Protein AF-A0A2N9MYE9-F1 (afdb_monomer_lite)

pLDDT: mean 77.7, std 16.32, range [37.16, 91.0]

Structure (mmCIF, N/CA/C/O backbone):
data_AF-A0A2N9MYE9-F1
#
_entry.id   AF-A0A2N9MYE9-F1
#
loop_
_atom_site.group_PDB
_atom_site.id
_atom_site.type_symbol
_atom_site.label_atom_id
_atom_site.label_alt_id
_atom_site.label_comp_id
_atom_site.label_asym_id
_atom_site.label_entity_id
_atom_site.label_seq_id
_atom_site.pdbx_PDB_ins_code
_atom_site.Cartn_x
_atom_site.Cartn_y
_atom_site.Cartn_z
_atom_site.occupancy
_atom_site.B_iso_or_equiv
_atom_site.auth_seq_id
_atom_site.auth_comp_id
_atom_site.auth_asym_id
_atom_site.auth_atom_id
_atom_site.pdbx_PDB_model_num
ATOM 1 N N . MET A 1 1 ? 11.234 20.244 13.299 1.00 37.16 1 MET A N 1
ATOM 2 C CA . MET A 1 1 ? 10.814 19.454 12.120 1.00 37.16 1 MET A CA 1
ATOM 3 C C . MET A 1 1 ? 10.471 18.074 12.651 1.00 37.16 1 MET A C 1
ATOM 5 O O . MET A 1 1 ? 11.194 17.115 12.424 1.00 37.16 1 MET A O 1
ATOM 9 N N . GLU A 1 2 ? 9.452 18.033 13.508 1.00 38.09 2 GLU A N 1
ATOM 10 C CA . GLU A 1 2 ? 8.969 16.810 14.142 1.00 38.09 2 GLU A CA 1
ATOM 11 C C . GLU A 1 2 ? 8.171 16.047 13.095 1.00 38.09 2 GLU A C 1
ATOM 13 O O . GLU A 1 2 ? 7.198 16.559 12.549 1.00 38.09 2 GLU A O 1
ATOM 18 N N . ARG A 1 3 ? 8.651 14.854 12.744 1.00 43.81 3 ARG A N 1
ATOM 19 C CA . ARG A 1 3 ? 7.787 13.850 12.146 1.00 43.81 3 ARG A CA 1
ATOM 20 C C . ARG A 1 3 ? 6.945 13.311 13.291 1.00 43.81 3 ARG A C 1
ATOM 22 O O . ARG A 1 3 ? 7.497 12.739 14.228 1.00 43.81 3 ARG A O 1
ATOM 29 N N . ASP A 1 4 ? 5.646 13.564 13.214 1.00 41.00 4 ASP A N 1
ATOM 30 C CA . ASP A 1 4 ? 4.601 12.950 14.025 1.00 41.00 4 ASP A CA 1
ATOM 31 C C . ASP A 1 4 ? 4.576 11.428 13.784 1.00 41.00 4 ASP A C 1
ATOM 33 O O . ASP A 1 4 ? 3.691 10.882 13.129 1.00 41.00 4 ASP A O 1
ATOM 37 N N . ASP A 1 5 ? 5.592 10.727 14.282 1.00 53.06 5 ASP A N 1
ATOM 38 C CA . ASP A 1 5 ? 5.542 9.293 14.537 1.00 53.06 5 ASP A CA 1
ATOM 39 C C . ASP A 1 5 ? 4.575 9.097 15.709 1.00 53.06 5 ASP A C 1
ATOM 41 O O . ASP A 1 5 ? 4.997 9.080 16.861 1.00 53.06 5 ASP A O 1
ATOM 45 N N . ASP A 1 6 ? 3.266 9.036 15.440 1.00 48.91 6 ASP A N 1
ATOM 46 C CA . ASP A 1 6 ? 2.258 8.738 16.460 1.00 48.91 6 ASP A CA 1
ATOM 47 C C . ASP A 1 6 ? 2.383 7.261 16.893 1.00 48.91 6 ASP A C 1
ATOM 49 O O . ASP A 1 6 ? 1.955 6.347 16.171 1.00 48.91 6 ASP A O 1
ATOM 53 N N . PRO A 1 7 ? 2.927 6.973 18.091 1.00 51.97 7 PRO A N 1
ATOM 54 C CA . PRO A 1 7 ? 3.054 5.606 18.574 1.00 51.97 7 PRO A CA 1
ATOM 55 C C . PRO A 1 7 ? 1.689 4.975 18.906 1.00 51.97 7 PRO A C 1
ATOM 57 O O . PRO A 1 7 ? 1.614 3.758 19.087 1.00 51.97 7 PRO A O 1
ATOM 60 N N . GLN A 1 8 ? 0.595 5.745 18.983 1.00 46.53 8 GLN A N 1
ATOM 61 C CA . GLN A 1 8 ? -0.754 5.203 19.165 1.00 46.53 8 GLN A CA 1
ATOM 62 C C . GLN A 1 8 ? -1.335 4.643 17.867 1.00 46.53 8 GLN A C 1
ATOM 64 O O . GLN A 1 8 ? -1.982 3.591 17.913 1.00 46.53 8 GLN A O 1
ATOM 69 N N . ALA A 1 9 ? -1.035 5.254 16.715 1.00 51.28 9 ALA A N 1
ATOM 70 C CA . ALA A 1 9 ? -1.329 4.665 15.410 1.00 51.28 9 ALA A CA 1
ATOM 71 C C . ALA A 1 9 ? -0.654 3.289 15.274 1.00 51.28 9 ALA A C 1
ATOM 73 O O . ALA A 1 9 ? -1.300 2.329 14.857 1.00 51.28 9 ALA A O 1
ATOM 74 N N . ASN A 1 10 ? 0.589 3.152 15.754 1.00 51.38 10 ASN A N 1
ATOM 75 C CA . ASN A 1 10 ? 1.305 1.875 15.815 1.00 51.38 10 ASN A CA 1
ATOM 76 C C . ASN A 1 10 ? 0.567 0.826 16.673 1.00 51.38 10 ASN A C 1
ATOM 78 O O . ASN A 1 10 ? 0.430 -0.317 16.251 1.00 51.38 10 ASN A O 1
ATOM 82 N N . VAL A 1 11 ? 0.018 1.179 17.843 1.00 52.53 11 VAL A N 1
ATOM 83 C CA . VAL A 1 11 ? -0.718 0.212 18.687 1.00 52.53 11 VAL A CA 1
ATOM 84 C C . VAL A 1 11 ? -2.060 -0.194 18.071 1.00 52.53 11 VAL A C 1
ATOM 86 O O . VAL A 1 11 ? -2.430 -1.365 18.176 1.00 52.53 11 VAL A O 1
ATOM 89 N N . GLN A 1 12 ? -2.782 0.725 17.425 1.00 52.34 12 GLN A N 1
ATOM 90 C CA . GLN A 1 12 ? -4.077 0.426 16.799 1.00 52.34 12 GLN A CA 1
ATOM 91 C C . GLN A 1 12 ? -3.907 -0.338 15.481 1.00 52.34 12 GLN A C 1
ATOM 93 O O . GLN A 1 12 ? -4.517 -1.391 15.319 1.00 52.34 12 GLN A O 1
ATOM 98 N N . ALA A 1 13 ? -3.011 0.100 14.591 1.00 50.12 13 ALA A N 1
ATOM 99 C CA . ALA A 1 13 ? -2.692 -0.599 13.345 1.00 50.12 13 ALA A CA 1
ATOM 100 C C . ALA A 1 13 ? -2.087 -1.984 13.615 1.00 50.12 13 ALA A C 1
ATOM 102 O O . ALA A 1 13 ? -2.533 -2.973 13.037 1.00 50.12 13 ALA A O 1
ATOM 103 N N . THR A 1 14 ? -1.160 -2.093 14.575 1.00 52.59 14 THR A N 1
ATOM 104 C CA . THR A 1 14 ? -0.596 -3.390 14.981 1.00 52.59 14 THR A CA 1
ATOM 105 C C . THR A 1 14 ? -1.637 -4.280 15.653 1.00 52.59 14 THR A C 1
ATOM 107 O O . THR A 1 14 ? -1.584 -5.492 15.489 1.00 52.59 14 THR A O 1
ATOM 110 N N . ARG A 1 15 ? -2.615 -3.744 16.402 1.00 51.78 15 ARG A N 1
ATOM 111 C CA . ARG A 1 15 ? -3.727 -4.553 16.946 1.00 51.78 15 ARG A CA 1
ATOM 112 C C . ARG A 1 15 ? -4.715 -5.000 15.870 1.00 51.78 15 ARG A C 1
ATOM 114 O O . ARG A 1 15 ? -5.247 -6.101 16.003 1.00 51.78 15 ARG A O 1
ATOM 121 N N . LEU A 1 16 ? -4.919 -4.198 14.825 1.00 55.31 16 LEU A N 1
ATOM 122 C CA . LEU A 1 16 ? -5.714 -4.560 13.649 1.00 55.31 16 LEU A CA 1
ATOM 123 C C . LEU A 1 16 ? -5.057 -5.695 12.843 1.00 55.31 16 LEU A C 1
ATOM 125 O O . LEU A 1 16 ? -5.772 -6.518 12.282 1.00 55.31 16 LEU A O 1
ATOM 129 N N . THR A 1 17 ? -3.721 -5.796 12.842 1.00 50.75 17 THR A N 1
ATOM 130 C CA . THR A 1 17 ? -2.963 -6.816 12.087 1.00 50.75 17 THR A CA 1
ATOM 131 C C . THR A 1 17 ? -2.427 -7.985 12.934 1.00 50.75 17 THR A C 1
ATOM 133 O O . THR A 1 17 ? -2.066 -9.022 12.380 1.00 50.75 17 THR A O 1
ATOM 136 N N . ARG A 1 18 ? -2.403 -7.885 14.277 1.00 46.81 18 ARG A N 1
ATOM 137 C CA . ARG A 1 18 ? -1.815 -8.911 15.175 1.00 46.81 18 ARG A CA 1
ATOM 138 C C . ARG A 1 18 ? -2.564 -10.235 15.220 1.00 46.81 18 ARG A C 1
ATOM 140 O O . ARG A 1 18 ? -1.963 -11.243 15.588 1.00 46.81 18 ARG A O 1
ATOM 147 N N . ARG A 1 19 ? -3.863 -10.256 14.914 1.00 46.06 19 ARG A N 1
ATOM 148 C CA . ARG A 1 19 ? -4.616 -11.512 14.793 1.00 46.06 19 ARG A CA 1
ATOM 149 C C . ARG A 1 19 ? -4.407 -12.100 13.398 1.00 46.06 19 ARG A C 1
ATOM 151 O O . ARG A 1 19 ? -5.384 -12.252 12.695 1.00 46.06 19 ARG A O 1
ATOM 158 N N . GLN A 1 20 ? -3.150 -12.380 13.041 1.00 41.53 20 GLN A N 1
ATOM 159 C CA . GLN A 1 20 ? -2.706 -12.930 11.752 1.00 41.53 20 GLN A CA 1
ATOM 160 C C . GLN A 1 20 ? -3.256 -12.195 10.512 1.00 41.53 20 GLN A C 1
ATOM 162 O O . GLN A 1 20 ? -4.441 -12.248 10.224 1.00 41.53 20 GLN A O 1
ATOM 167 N N . GLU A 1 21 ? -2.375 -11.634 9.681 1.00 53.94 21 GLU A N 1
ATOM 168 C CA . GLU A 1 21 ? -2.634 -11.655 8.229 1.00 53.94 21 GLU A CA 1
ATOM 169 C C . GLU A 1 21 ? -3.954 -10.981 7.797 1.00 53.94 21 GLU A C 1
ATOM 171 O O . GLU A 1 21 ? -4.726 -11.562 7.037 1.00 53.94 21 GLU A O 1
ATOM 176 N N . ALA A 1 22 ? -4.261 -9.779 8.300 1.00 61.75 22 ALA A N 1
ATOM 177 C CA . ALA A 1 22 ? -5.467 -9.070 7.875 1.00 61.75 22 ALA A CA 1
ATOM 178 C C . ALA A 1 22 ? -5.331 -8.673 6.398 1.00 61.75 22 ALA A C 1
ATOM 180 O O . ALA A 1 22 ? -4.794 -7.615 6.070 1.00 61.75 22 ALA A O 1
ATOM 181 N N . CYS A 1 23 ? -5.786 -9.558 5.515 1.00 70.56 23 CYS A N 1
ATOM 182 C CA . CYS A 1 23 ? -5.930 -9.283 4.105 1.00 70.56 23 CYS A CA 1
ATOM 183 C C . CYS A 1 23 ? -6.995 -8.202 3.925 1.00 70.56 23 CYS A C 1
ATOM 185 O O . CYS A 1 23 ? -8.133 -8.323 4.382 1.00 70.56 23 CYS A O 1
ATOM 187 N N . ILE A 1 24 ? -6.598 -7.126 3.272 1.00 83.25 24 ILE A N 1
ATOM 188 C CA . ILE A 1 24 ? -7.429 -6.008 2.887 1.00 83.25 24 ILE A CA 1
ATOM 189 C C . ILE A 1 24 ? -7.767 -6.221 1.422 1.00 83.25 24 ILE A C 1
ATOM 191 O O . ILE A 1 24 ? -6.886 -6.349 0.573 1.00 83.25 24 ILE A O 1
ATOM 195 N N . ARG A 1 25 ? -9.063 -6.219 1.139 1.00 84.94 25 ARG A N 1
ATOM 196 C CA . ARG A 1 25 ? -9.584 -6.054 -0.209 1.00 84.94 25 ARG A CA 1
ATOM 197 C C . ARG A 1 25 ? -9.8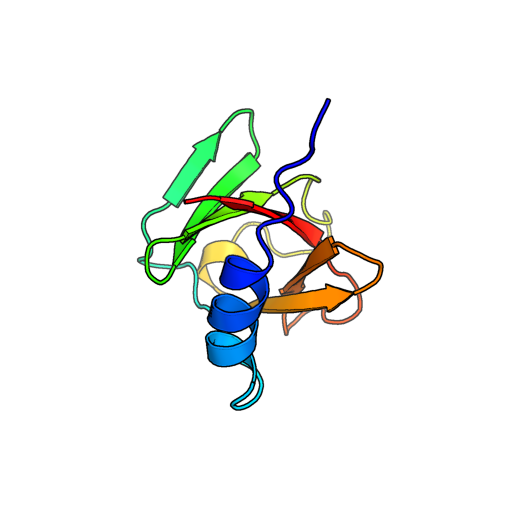60 -4.569 -0.395 1.00 84.94 25 ARG A C 1
ATOM 199 O O . ARG A 1 25 ? -10.699 -4.024 0.319 1.00 84.94 25 ARG A O 1
ATOM 206 N N . ILE A 1 26 ? -9.138 -3.906 -1.296 1.00 84.25 26 ILE A N 1
ATOM 207 C CA . ILE A 1 26 ? -9.324 -2.461 -1.505 1.00 84.25 26 ILE A CA 1
ATOM 208 C C . ILE A 1 26 ? -10.632 -2.184 -2.262 1.00 84.25 26 ILE A C 1
ATOM 210 O O . ILE A 1 26 ? -11.260 -1.149 -2.038 1.00 84.25 26 ILE A O 1
ATOM 214 N N . TYR A 1 27 ? -11.093 -3.123 -3.096 1.00 83.94 27 TYR A N 1
ATOM 215 C CA . TYR A 1 27 ? -12.387 -3.021 -3.765 1.00 83.94 27 TYR A CA 1
ATOM 216 C C . TYR A 1 27 ? -13.528 -2.693 -2.791 1.00 83.94 27 TYR A C 1
ATOM 218 O O . TYR A 1 27 ? -13.750 -3.386 -1.797 1.00 83.94 27 TYR A O 1
ATOM 226 N N . GLY A 1 28 ? -14.274 -1.632 -3.106 1.00 82.94 28 GLY A N 1
ATOM 227 C CA . GLY A 1 28 ? -15.403 -1.164 -2.303 1.00 82.94 28 GLY A CA 1
ATOM 228 C C . GLY A 1 28 ? -15.029 -0.277 -1.110 1.00 82.94 28 GLY A C 1
ATOM 229 O O . GLY A 1 28 ? -15.931 0.251 -0.459 1.00 82.94 28 GLY A O 1
ATOM 230 N N . LEU A 1 29 ? -13.738 -0.060 -0.834 1.00 87.94 29 LEU A N 1
ATOM 231 C CA . LEU A 1 29 ? -13.291 0.955 0.121 1.00 87.94 29 LEU A CA 1
ATOM 232 C C . LEU A 1 29 ? -13.330 2.359 -0.506 1.00 87.94 29 LEU A C 1
ATOM 234 O O . LEU A 1 29 ? -13.211 2.498 -1.727 1.00 87.94 29 LEU A O 1
ATOM 238 N N . PRO A 1 30 ? -13.447 3.426 0.309 1.00 90.19 30 PRO A N 1
ATOM 239 C CA . PRO A 1 30 ? -13.223 4.783 -0.170 1.00 90.19 30 PRO A CA 1
ATOM 240 C C . PRO A 1 30 ? -11.835 4.889 -0.810 1.00 90.19 30 PRO A C 1
ATOM 242 O O . PRO A 1 30 ? -10.830 4.627 -0.149 1.00 90.19 30 PRO A O 1
ATOM 245 N N . PHE A 1 31 ? -11.792 5.269 -2.087 1.00 85.25 31 PHE A N 1
ATOM 246 C CA . PHE A 1 31 ? -10.584 5.296 -2.909 1.00 85.25 31 PHE A CA 1
ATOM 247 C C . PHE A 1 31 ? -10.433 6.644 -3.615 1.00 85.25 31 PHE A C 1
ATOM 249 O O . PHE A 1 31 ? -11.408 7.218 -4.102 1.00 85.25 31 PHE A O 1
ATOM 256 N N . LEU A 1 32 ? -9.201 7.143 -3.678 1.00 88.31 32 LEU A N 1
ATOM 257 C CA . LEU A 1 32 ? -8.823 8.403 -4.307 1.00 88.31 32 LEU A CA 1
ATOM 258 C C . LEU A 1 32 ? -7.469 8.251 -5.005 1.00 88.31 32 LEU A C 1
ATOM 260 O O . LEU A 1 32 ? -6.627 7.462 -4.586 1.00 88.31 32 LEU A O 1
ATOM 264 N N . VAL A 1 33 ? -7.229 9.074 -6.024 1.00 82.44 33 VAL A N 1
ATOM 265 C CA . VAL A 1 33 ? -5.897 9.251 -6.615 1.00 82.44 33 VAL A CA 1
ATOM 266 C C . VAL A 1 33 ? -5.410 10.654 -6.277 1.00 82.44 33 VAL A C 1
ATOM 268 O O . VAL A 1 33 ? -6.061 11.638 -6.627 1.00 82.44 33 VAL A O 1
ATOM 271 N N . VAL A 1 34 ? -4.270 10.758 -5.594 1.00 81.81 34 VAL A N 1
ATOM 272 C CA . VAL A 1 34 ? -3.667 12.038 -5.193 1.00 81.81 34 VAL A CA 1
ATOM 273 C C . VAL A 1 34 ? -2.261 12.111 -5.770 1.00 81.81 34 VAL A C 1
ATOM 275 O O . VAL A 1 34 ? -1.426 11.259 -5.487 1.00 81.81 34 VAL A O 1
ATOM 278 N N . GLY A 1 35 ? -2.000 13.103 -6.626 1.00 83.12 35 GLY A N 1
ATOM 279 C CA . GLY A 1 35 ? -0.687 13.257 -7.267 1.00 83.12 35 GLY A CA 1
ATOM 280 C C . GLY A 1 35 ? -0.278 12.080 -8.165 1.00 83.12 35 GLY A C 1
ATOM 281 O O . GLY A 1 35 ? 0.910 11.885 -8.385 1.00 83.12 35 GLY A O 1
ATOM 282 N N . GLY A 1 36 ? -1.244 11.295 -8.658 1.00 82.69 36 GLY A N 1
ATOM 283 C CA . GLY A 1 36 ? -1.004 10.091 -9.466 1.00 82.69 36 GLY A CA 1
ATOM 284 C C . GLY A 1 36 ? -0.899 8.788 -8.666 1.00 82.69 36 GLY A C 1
ATOM 285 O O . GLY A 1 36 ? -0.831 7.725 -9.273 1.00 82.69 36 GLY A O 1
ATOM 286 N N . TYR A 1 37 ? -0.951 8.852 -7.333 1.00 82.75 37 TYR A N 1
ATOM 287 C CA . TYR A 1 37 ? -0.815 7.685 -6.462 1.00 82.75 37 TYR A CA 1
ATOM 288 C C . TYR A 1 37 ? -2.157 7.263 -5.853 1.00 82.75 37 TYR A C 1
ATOM 290 O O . TYR A 1 37 ? -2.932 8.128 -5.423 1.00 82.75 37 TYR A O 1
ATOM 298 N N . PRO A 1 38 ? -2.449 5.952 -5.798 1.00 83.50 38 PRO A N 1
ATOM 299 C CA . PRO A 1 38 ? -3.658 5.444 -5.173 1.00 83.50 38 PRO A CA 1
ATOM 300 C C . PRO A 1 38 ? -3.620 5.643 -3.654 1.00 83.50 38 PRO A C 1
ATOM 302 O O . PRO A 1 38 ? -2.591 5.481 -2.989 1.00 83.50 38 PRO A O 1
ATOM 305 N N . ARG A 1 39 ? -4.784 5.983 -3.107 1.00 89.38 39 ARG A N 1
ATOM 306 C CA . ARG A 1 39 ? -5.027 6.196 -1.685 1.00 89.38 39 ARG A CA 1
ATOM 307 C C . ARG A 1 39 ? -6.374 5.590 -1.311 1.00 89.38 39 ARG A C 1
ATOM 309 O O . ARG A 1 39 ? -7.366 5.852 -1.984 1.00 89.38 39 ARG A O 1
ATOM 316 N N . PHE A 1 40 ? -6.432 4.817 -0.232 1.00 91.00 40 PHE A N 1
ATOM 317 C CA . PHE A 1 40 ? -7.674 4.187 0.228 1.00 91.00 40 PHE A CA 1
ATOM 318 C C . PHE A 1 40 ? -7.872 4.337 1.734 1.00 91.00 40 PHE A C 1
ATOM 320 O O . PHE A 1 40 ? -6.905 4.525 2.476 1.00 91.00 40 PHE A O 1
ATOM 327 N N . GLN A 1 41 ? -9.124 4.279 2.187 1.00 89.56 41 GLN A N 1
ATOM 328 C CA . GLN A 1 41 ? -9.457 4.354 3.607 1.00 89.56 41 GLN A CA 1
ATOM 329 C C . GLN A 1 41 ? -9.819 2.976 4.165 1.00 89.56 41 GLN A C 1
ATOM 331 O O . GLN A 1 41 ? -10.674 2.284 3.618 1.00 89.56 41 GLN A O 1
ATOM 336 N N . TYR A 1 42 ? -9.219 2.601 5.294 1.00 85.75 42 TYR A N 1
ATOM 337 C CA . TYR A 1 42 ? -9.554 1.376 6.017 1.00 85.75 42 TYR A CA 1
ATOM 338 C C . TYR A 1 42 ? -9.604 1.647 7.525 1.00 85.75 42 TYR A C 1
ATOM 340 O O . TYR A 1 42 ? -8.662 2.189 8.101 1.00 85.75 42 TYR A O 1
ATOM 348 N N . ASN A 1 43 ? -10.727 1.303 8.168 1.00 86.69 43 ASN A N 1
ATOM 349 C CA . ASN A 1 43 ? -10.984 1.551 9.597 1.00 86.69 43 ASN A CA 1
ATOM 350 C C . ASN A 1 43 ? -10.720 3.001 10.057 1.00 86.69 43 ASN A C 1
ATOM 352 O O . ASN A 1 43 ? -10.227 3.231 11.157 1.00 86.69 43 ASN A O 1
ATOM 356 N N . GLY A 1 44 ? -11.050 3.983 9.213 1.00 86.12 44 GLY A N 1
ATOM 357 C CA . GLY A 1 44 ? -10.898 5.408 9.527 1.00 86.12 44 GLY A CA 1
ATOM 358 C C . GLY A 1 44 ? -9.519 5.996 9.223 1.00 86.12 44 GLY A C 1
ATOM 359 O O . GLY A 1 44 ? -9.388 7.210 9.269 1.00 86.12 44 GLY A O 1
ATOM 360 N N . TYR A 1 45 ? -8.535 5.181 8.838 1.00 86.56 45 TYR A N 1
ATOM 361 C CA . TYR A 1 45 ? -7.204 5.646 8.448 1.00 86.56 45 TYR A CA 1
ATOM 362 C C . TYR A 1 45 ? -7.045 5.674 6.936 1.00 86.56 45 TYR A C 1
ATOM 364 O O . TYR A 1 45 ? -7.551 4.802 6.226 1.00 86.56 45 TYR A O 1
ATOM 372 N N . TRP A 1 46 ? -6.292 6.651 6.452 1.00 88.56 46 TRP A N 1
ATOM 373 C CA . TRP A 1 46 ? -5.888 6.760 5.065 1.00 88.56 46 TRP A CA 1
ATOM 374 C C . TRP A 1 46 ? -4.542 6.097 4.821 1.00 88.56 46 TRP A C 1
ATOM 376 O O . TRP A 1 46 ? -3.550 6.443 5.456 1.00 88.56 46 TRP A O 1
ATOM 386 N N . PHE A 1 47 ? -4.505 5.229 3.819 1.00 90.88 47 PHE A N 1
ATOM 387 C CA . PHE A 1 47 ? -3.316 4.553 3.326 1.00 90.88 47 PHE A CA 1
ATOM 388 C C . PHE A 1 47 ? -2.950 5.176 1.984 1.00 90.88 47 PHE A C 1
ATOM 390 O O . PHE A 1 47 ? -3.729 5.088 1.036 1.00 90.88 47 PHE A O 1
ATOM 397 N N . SER A 1 48 ? -1.801 5.845 1.916 1.00 90.62 48 SER A N 1
ATOM 398 C CA . SER A 1 48 ? -1.327 6.550 0.719 1.00 90.62 48 SER A CA 1
ATOM 399 C C . SER A 1 48 ? -0.061 5.891 0.201 1.00 90.62 48 SER A C 1
ATOM 401 O O . SER A 1 48 ? 0.875 5.693 0.975 1.00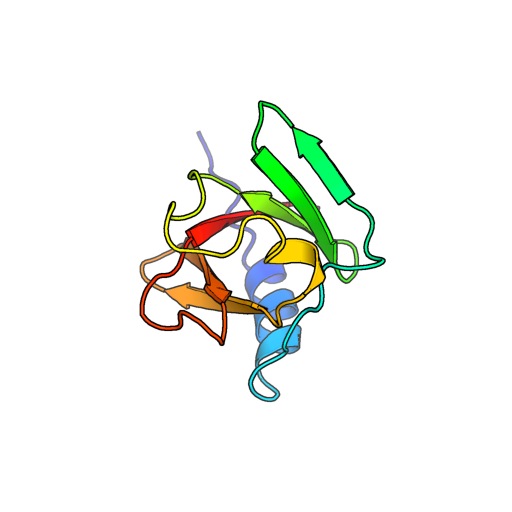 90.62 48 SER A O 1
ATOM 403 N N . MET A 1 49 ? -0.006 5.577 -1.091 1.00 88.69 49 MET A N 1
ATOM 404 C CA . MET A 1 49 ? 1.238 5.093 -1.686 1.00 88.69 49 MET A CA 1
ATOM 405 C C . MET A 1 49 ? 2.289 6.191 -1.764 1.00 88.69 49 MET A C 1
ATOM 407 O O . MET A 1 49 ? 1.978 7.333 -2.099 1.00 88.69 49 MET A O 1
ATOM 411 N N . VAL A 1 50 ? 3.525 5.820 -1.432 1.00 88.06 50 VAL A N 1
ATOM 412 C CA . VAL A 1 50 ? 4.696 6.701 -1.522 1.00 88.06 50 VAL A CA 1
ATOM 413 C C . VAL A 1 50 ? 5.425 6.490 -2.845 1.00 88.06 50 VAL A C 1
ATOM 415 O O . VAL A 1 50 ? 5.850 7.460 -3.466 1.00 88.06 50 VAL A O 1
ATOM 418 N N . ASP A 1 51 ? 5.511 5.235 -3.284 1.00 82.81 51 ASP A N 1
ATOM 419 C CA . ASP A 1 51 ? 6.206 4.817 -4.497 1.00 82.81 51 ASP A CA 1
ATOM 420 C C . ASP A 1 51 ? 5.228 4.214 -5.520 1.00 82.81 51 ASP A C 1
ATOM 422 O O . ASP A 1 51 ? 4.159 3.719 -5.142 1.00 82.81 51 ASP A O 1
ATOM 426 N N . PRO A 1 52 ? 5.565 4.244 -6.823 1.00 82.81 52 PRO A N 1
ATOM 427 C CA . PRO A 1 52 ? 4.786 3.552 -7.842 1.00 82.81 52 PRO A CA 1
ATOM 428 C C . PRO A 1 52 ? 4.782 2.038 -7.596 1.00 82.81 52 PRO A C 1
ATOM 430 O O . PRO A 1 52 ? 5.776 1.464 -7.144 1.00 82.81 52 PRO A O 1
ATOM 433 N N . TRP A 1 53 ? 3.664 1.380 -7.922 1.00 84.75 53 TRP A N 1
ATOM 434 C CA . TRP A 1 53 ? 3.589 -0.077 -7.837 1.00 84.75 53 TRP A CA 1
ATOM 435 C C . TRP A 1 53 ? 4.467 -0.729 -8.917 1.00 84.75 53 TRP A C 1
ATOM 437 O O . TRP A 1 53 ? 4.690 -0.134 -9.977 1.00 84.75 53 TRP A O 1
ATOM 447 N N . PRO A 1 54 ? 4.977 -1.950 -8.686 1.00 86.00 54 PRO A N 1
ATOM 448 C CA . PRO A 1 54 ? 5.812 -2.624 -9.669 1.00 86.00 54 PRO A CA 1
ATOM 449 C C . PRO A 1 54 ? 5.051 -2.939 -10.964 1.00 86.00 54 PRO A C 1
ATOM 451 O O . PRO A 1 54 ? 3.932 -3.441 -10.920 1.00 86.00 54 PRO A O 1
ATOM 454 N N . GLU A 1 55 ? 5.681 -2.734 -12.124 1.00 87.38 55 GLU A N 1
ATOM 455 C CA . GLU A 1 55 ? 5.042 -2.933 -13.443 1.00 87.38 55 GLU A CA 1
ATOM 456 C C . GLU A 1 55 ? 4.564 -4.370 -13.706 1.00 87.38 55 GLU A C 1
ATOM 458 O O . GLU A 1 55 ? 3.717 -4.600 -14.564 1.00 87.38 55 GLU A O 1
ATOM 463 N N . TYR A 1 56 ? 5.120 -5.352 -12.993 1.00 87.75 56 TYR A N 1
ATOM 464 C CA . TYR A 1 56 ? 4.733 -6.758 -13.120 1.00 87.75 56 TYR A CA 1
ATOM 465 C C . TYR A 1 56 ? 3.521 -7.138 -12.254 1.00 87.75 56 TYR A C 1
ATOM 467 O O . TYR A 1 56 ? 3.064 -8.281 -12.335 1.00 87.75 56 TYR A O 1
ATOM 475 N N . TRP A 1 57 ? 3.015 -6.226 -11.417 1.00 88.75 57 TRP A N 1
ATOM 476 C CA . TRP A 1 57 ? 1.711 -6.395 -10.779 1.00 88.75 57 TRP A CA 1
ATOM 477 C C . TRP A 1 57 ? 0.620 -6.170 -11.822 1.00 88.75 57 TRP A C 1
ATOM 479 O O . TRP A 1 57 ? 0.776 -5.372 -12.747 1.00 88.75 57 TRP A O 1
ATOM 489 N N . ALA A 1 58 ? -0.495 -6.879 -11.686 1.00 87.50 58 ALA A N 1
ATOM 490 C CA . ALA A 1 58 ? -1.624 -6.686 -12.582 1.00 87.50 58 ALA A CA 1
ATOM 491 C C . ALA A 1 58 ? -2.155 -5.247 -12.456 1.00 87.50 58 ALA A C 1
ATOM 493 O O . ALA A 1 58 ? -2.233 -4.714 -11.356 1.00 87.50 58 ALA A O 1
ATOM 494 N N . ASN A 1 59 ? -2.537 -4.596 -13.558 1.00 86.88 59 ASN A N 1
ATOM 495 C CA . ASN A 1 59 ? -3.019 -3.203 -13.518 1.00 86.88 59 ASN A CA 1
ATOM 496 C C . ASN A 1 59 ? -4.281 -3.008 -12.658 1.00 86.88 59 ASN A C 1
ATOM 498 O O . ASN A 1 59 ? -4.606 -1.880 -12.299 1.00 86.88 59 ASN A O 1
ATOM 502 N N . ASP A 1 60 ? -4.994 -4.089 -12.361 1.00 86.50 60 ASP A N 1
ATOM 503 C CA . ASP A 1 60 ? -6.208 -4.179 -11.557 1.00 86.50 60 ASP A CA 1
ATOM 504 C C . ASP A 1 60 ? -5.968 -4.802 -10.168 1.00 86.50 60 ASP A C 1
ATOM 506 O O . ASP A 1 60 ? -6.933 -5.123 -9.479 1.00 86.50 60 ASP A O 1
ATOM 510 N N . TRP A 1 61 ? -4.711 -4.928 -9.713 1.00 87.44 61 TRP A N 1
ATOM 511 C CA . TRP A 1 61 ? -4.361 -5.555 -8.425 1.00 87.44 61 TRP A CA 1
ATOM 512 C C . TRP A 1 61 ? -5.1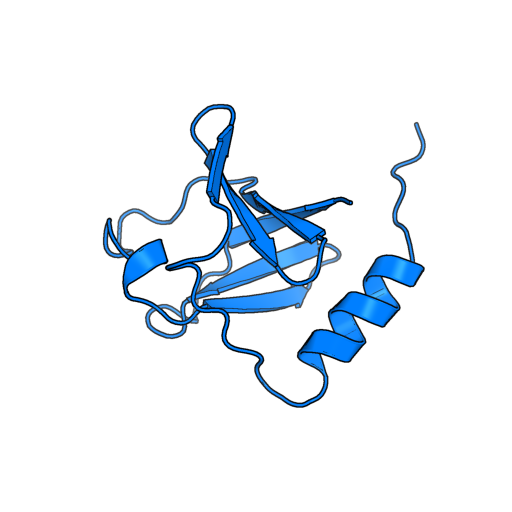60 -4.972 -7.241 1.00 87.44 61 TRP A C 1
ATOM 514 O O . TRP A 1 61 ? -5.617 -5.702 -6.367 1.00 87.44 61 TRP A O 1
ATOM 524 N N . TYR A 1 62 ? -5.412 -3.657 -7.232 1.00 84.25 62 TYR A N 1
ATOM 525 C CA . TYR A 1 62 ? -6.175 -2.982 -6.172 1.00 84.25 62 TYR A CA 1
ATOM 526 C C . TYR A 1 62 ? -7.658 -3.390 -6.140 1.00 84.25 62 TYR A C 1
ATOM 528 O O . TYR A 1 62 ? -8.350 -3.164 -5.152 1.00 84.25 62 TYR A O 1
ATOM 536 N N . ASP A 1 63 ? -8.175 -3.971 -7.215 1.00 85.19 63 ASP A N 1
ATOM 537 C CA . ASP A 1 63 ? -9.550 -4.454 -7.310 1.00 85.19 63 ASP A CA 1
ATOM 538 C C . ASP A 1 63 ? -9.623 -5.970 -7.042 1.00 85.19 63 ASP A C 1
ATOM 540 O O . ASP A 1 63 ? -10.480 -6.486 -6.307 1.00 85.19 63 ASP A O 1
ATOM 544 N N . THR A 1 64 ? -8.674 -6.715 -7.610 1.00 87.88 64 THR A N 1
ATOM 545 C CA . THR A 1 64 ? -8.752 -8.175 -7.652 1.00 87.88 64 THR A CA 1
ATOM 546 C C . THR A 1 64 ? -8.034 -8.882 -6.512 1.00 87.88 64 THR A C 1
ATOM 548 O O . THR A 1 64 ? -8.396 -10.031 -6.214 1.00 87.88 64 THR A O 1
ATOM 551 N N . ASP A 1 65 ? -7.058 -8.227 -5.883 1.00 88.81 65 ASP A N 1
ATOM 552 C CA . ASP A 1 65 ? -6.056 -8.902 -5.059 1.00 88.81 65 ASP A CA 1
ATOM 553 C C . ASP A 1 65 ? -6.234 -8.600 -3.573 1.00 88.81 65 ASP A C 1
ATOM 555 O O . ASP A 1 65 ? -6.811 -7.593 -3.155 1.00 88.81 65 ASP A O 1
ATOM 559 N N . ASP A 1 66 ? -5.760 -9.544 -2.766 1.00 89.25 66 ASP A N 1
ATOM 560 C CA . ASP A 1 66 ? -5.766 -9.447 -1.317 1.00 89.25 66 ASP A CA 1
ATOM 561 C C . ASP A 1 66 ? -4.389 -8.952 -0.864 1.00 89.25 66 ASP A C 1
ATOM 563 O O . ASP A 1 66 ? -3.376 -9.635 -1.056 1.00 89.25 66 ASP A O 1
ATOM 567 N N . VAL A 1 67 ? -4.353 -7.776 -0.240 1.00 88.56 67 VAL A N 1
ATOM 568 C CA . VAL A 1 67 ? -3.111 -7.131 0.206 1.00 88.56 67 VAL A CA 1
ATOM 569 C C . VAL A 1 67 ? -3.019 -7.073 1.725 1.00 88.56 67 VAL A C 1
ATOM 571 O O . VAL A 1 67 ? -4.027 -7.117 2.415 1.00 88.56 67 VAL A O 1
ATOM 574 N N . TYR A 1 68 ? -1.825 -6.962 2.291 1.00 87.88 68 TYR A N 1
ATOM 575 C CA . TYR A 1 68 ? -1.642 -6.823 3.738 1.00 87.88 68 TYR A CA 1
ATOM 576 C C . TYR A 1 68 ? -0.532 -5.827 4.056 1.00 87.88 68 TYR A C 1
ATOM 578 O O . TYR A 1 68 ? 0.371 -5.603 3.254 1.00 87.88 68 TYR A O 1
ATOM 586 N N . VAL A 1 69 ? -0.606 -5.213 5.236 1.00 86.00 69 VAL A N 1
ATOM 587 C CA . VAL A 1 69 ? 0.370 -4.213 5.681 1.00 86.00 69 VAL A CA 1
ATOM 588 C C . VAL A 1 69 ? 1.297 -4.816 6.725 1.00 86.00 69 VAL A C 1
ATOM 590 O O . VAL A 1 69 ? 0.838 -5.382 7.719 1.00 86.00 69 VAL A O 1
ATOM 593 N N . THR A 1 70 ? 2.599 -4.634 6.524 1.00 84.44 70 THR A N 1
ATOM 594 C CA . THR A 1 70 ? 3.645 -5.014 7.477 1.00 84.44 70 THR A CA 1
ATOM 595 C C . THR A 1 70 ? 4.462 -3.787 7.856 1.00 84.44 70 THR A C 1
ATOM 597 O O . THR A 1 70 ? 4.759 -2.944 7.012 1.00 84.44 70 THR A O 1
ATOM 600 N N . TYR A 1 71 ? 4.842 -3.697 9.129 1.00 82.12 71 TYR A N 1
ATOM 601 C CA . TYR A 1 71 ? 5.835 -2.735 9.589 1.00 82.12 71 TYR A CA 1
ATOM 602 C C . TYR A 1 71 ? 7.220 -3.386 9.557 1.00 82.12 71 TYR A C 1
ATOM 604 O O . TYR A 1 71 ? 7.447 -4.395 10.228 1.00 82.12 71 TYR A O 1
ATOM 612 N N . ALA A 1 72 ? 8.125 -2.827 8.764 1.00 83.25 72 ALA A N 1
ATOM 613 C CA . ALA A 1 72 ? 9.510 -3.270 8.609 1.00 83.25 72 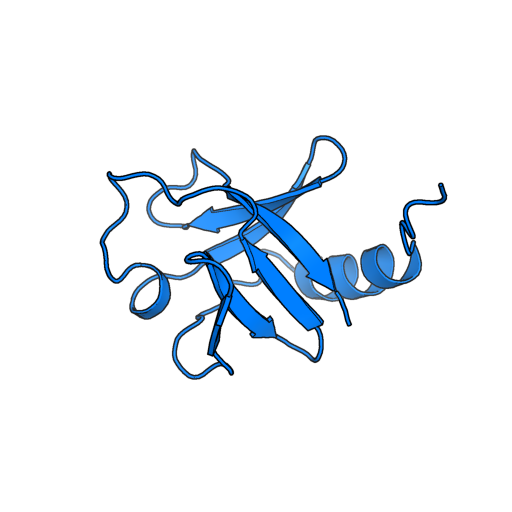ALA A CA 1
ATOM 614 C C . ALA A 1 72 ? 10.394 -2.033 8.419 1.00 83.25 72 ALA A C 1
ATOM 616 O O . ALA A 1 72 ? 9.876 -0.994 8.037 1.00 83.25 72 ALA A O 1
ATOM 617 N N . ASP A 1 73 ? 11.690 -2.104 8.724 1.00 86.50 73 ASP A 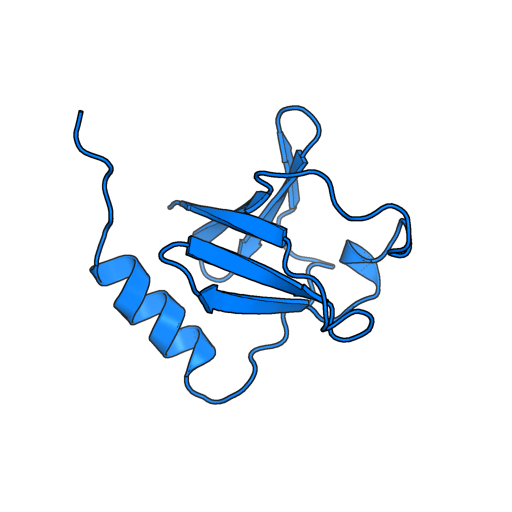N 1
ATOM 618 C CA . ASP A 1 73 ? 12.666 -1.040 8.410 1.00 86.50 73 ASP A CA 1
ATOM 619 C C . ASP A 1 73 ? 12.204 0.403 8.724 1.00 86.50 73 ASP A C 1
ATOM 621 O O . ASP A 1 73 ? 12.447 1.341 7.968 1.00 86.50 73 ASP A O 1
ATOM 625 N N . ASN A 1 74 ? 11.520 0.584 9.859 1.00 84.19 74 ASN A N 1
ATOM 626 C CA . ASN A 1 74 ? 10.967 1.864 10.315 1.00 84.19 74 ASN A CA 1
ATOM 627 C C . ASN A 1 74 ? 9.910 2.500 9.381 1.00 84.19 74 ASN A C 1
ATOM 629 O O . ASN A 1 74 ? 9.724 3.718 9.390 1.00 84.19 74 ASN A O 1
ATOM 633 N N . GLY A 1 75 ? 9.191 1.693 8.602 1.00 85.38 75 GLY A N 1
ATOM 634 C CA . GLY A 1 75 ? 8.118 2.131 7.713 1.00 85.38 75 GLY A CA 1
ATOM 635 C C . GLY A 1 75 ? 6.994 1.104 7.573 1.00 85.38 75 GLY A C 1
ATOM 636 O O . GLY A 1 75 ? 7.094 -0.038 8.024 1.00 85.38 75 GLY A O 1
ATOM 637 N N . TYR A 1 76 ? 5.899 1.524 6.939 1.00 86.38 76 TYR A N 1
ATOM 638 C CA . TYR A 1 76 ? 4.789 0.641 6.585 1.00 86.38 76 TYR A CA 1
ATOM 639 C C . TYR A 1 76 ? 4.896 0.237 5.122 1.00 86.38 76 TYR A C 1
ATOM 641 O O . TYR A 1 76 ? 5.114 1.078 4.249 1.00 86.38 76 TYR A O 1
ATOM 649 N N . TYR A 1 77 ? 4.694 -1.050 4.867 1.00 88.81 77 TYR A N 1
ATOM 650 C CA . TYR A 1 77 ? 4.787 -1.637 3.541 1.00 88.81 77 TYR A CA 1
ATOM 651 C C . TYR A 1 77 ? 3.530 -2.439 3.228 1.00 88.81 77 TYR A C 1
ATOM 653 O O . TYR A 1 77 ? 3.108 -3.275 4.030 1.00 88.81 77 TYR A O 1
ATOM 661 N N . LEU A 1 78 ? 2.942 -2.181 2.062 1.00 88.69 78 LEU A N 1
ATOM 662 C CA . LEU A 1 78 ? 1.841 -2.952 1.502 1.00 88.69 78 LEU A CA 1
ATOM 663 C C . LEU A 1 78 ? 2.401 -4.091 0.654 1.00 88.69 78 LEU A C 1
ATOM 665 O O . LEU A 1 78 ? 3.198 -3.859 -0.253 1.00 88.69 78 LEU A O 1
ATOM 669 N N . PHE A 1 79 ? 1.952 -5.304 0.926 1.00 88.62 79 PHE A N 1
ATOM 670 C CA . PHE A 1 79 ? 2.318 -6.496 0.179 1.00 88.62 79 PHE A CA 1
ATOM 671 C C . PHE A 1 79 ? 1.092 -7.066 -0.508 1.00 88.62 79 PHE A C 1
ATOM 673 O O . PHE A 1 79 ? 0.023 -7.150 0.096 1.00 88.62 79 PHE A O 1
ATOM 680 N N . ASP A 1 80 ? 1.271 -7.503 -1.746 1.00 89.75 80 ASP A N 1
ATOM 681 C CA . ASP A 1 80 ? 0.294 -8.314 -2.456 1.00 89.75 80 ASP A CA 1
ATOM 682 C C . ASP A 1 80 ? 0.589 -9.792 -2.214 1.00 89.75 80 ASP A C 1
ATOM 684 O O . ASP A 1 80 ? 1.719 -10.259 -2.371 1.00 89.75 80 ASP A O 1
ATOM 688 N N . ARG A 1 81 ? -0.438 -10.552 -1.833 1.00 87.69 81 ARG A N 1
ATOM 689 C CA . ARG A 1 81 ? -0.318 -11.989 -1.588 1.00 87.69 81 ARG A CA 1
ATOM 690 C C . ARG A 1 81 ? 0.070 -12.781 -2.841 1.00 87.69 81 ARG A C 1
ATOM 692 O O . ARG A 1 81 ? 0.671 -13.848 -2.709 1.00 87.69 81 ARG A O 1
ATOM 699 N N . ARG A 1 82 ? -0.251 -12.286 -4.040 1.00 87.94 82 ARG A N 1
ATOM 700 C CA . ARG A 1 82 ? 0.186 -12.858 -5.324 1.00 87.94 82 ARG A CA 1
ATOM 701 C C . ARG A 1 82 ? 1.652 -12.548 -5.631 1.00 87.94 82 ARG A C 1
ATOM 703 O O . ARG A 1 82 ? 2.302 -13.347 -6.303 1.00 87.94 82 ARG A O 1
ATOM 710 N N . TYR A 1 83 ? 2.189 -11.453 -5.090 1.00 88.94 83 TYR A N 1
ATOM 711 C CA . TYR A 1 83 ? 3.568 -10.996 -5.296 1.00 88.94 83 TYR A CA 1
ATOM 712 C C . TYR A 1 83 ? 4.284 -10.687 -3.960 1.00 88.94 83 TYR A C 1
ATOM 714 O O . TYR A 1 83 ? 4.768 -9.573 -3.755 1.00 88.94 83 TYR A O 1
ATOM 722 N N . PRO A 1 84 ? 4.423 -11.668 -3.044 1.00 84.81 84 PRO A N 1
ATOM 723 C CA . PRO A 1 84 ? 4.784 -11.415 -1.641 1.00 84.81 84 PRO A CA 1
ATOM 724 C C . PRO A 1 84 ? 6.231 -10.948 -1.425 1.00 84.81 84 PRO A C 1
ATOM 726 O O . PRO A 1 84 ? 6.594 -10.534 -0.328 1.00 84.81 84 PRO A O 1
ATOM 729 N N . ASN A 1 85 ? 7.076 -11.031 -2.452 1.00 86.69 85 ASN A N 1
ATOM 730 C CA . ASN A 1 85 ? 8.501 -10.722 -2.349 1.00 86.69 85 ASN A CA 1
ATOM 731 C C . ASN A 1 85 ? 8.806 -9.222 -2.437 1.00 86.69 85 ASN A C 1
ATOM 733 O O . ASN A 1 85 ? 9.958 -8.834 -2.253 1.00 86.69 85 ASN A O 1
ATOM 737 N N . VAL A 1 86 ? 7.809 -8.388 -2.748 1.00 87.50 86 VAL A N 1
ATOM 738 C CA . 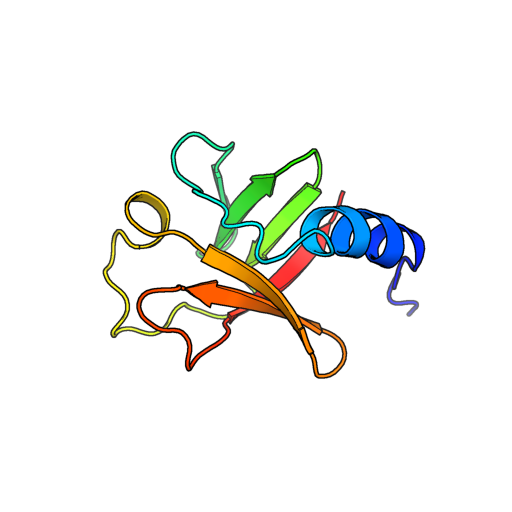VAL A 1 86 ? 7.987 -6.941 -2.885 1.00 87.50 86 VAL A CA 1
ATOM 739 C C . VAL A 1 86 ? 6.925 -6.207 -2.083 1.00 87.50 86 VAL A C 1
ATOM 741 O O . VAL A 1 86 ? 5.731 -6.444 -2.242 1.00 87.50 86 VAL A O 1
ATOM 744 N N . GLY A 1 87 ? 7.394 -5.320 -1.207 1.00 87.62 87 GLY A N 1
ATOM 745 C CA . GLY A 1 87 ? 6.560 -4.432 -0.409 1.00 87.62 87 GLY A CA 1
ATOM 746 C C . GLY A 1 87 ? 6.618 -3.013 -0.956 1.00 87.62 87 GLY A C 1
ATOM 747 O O . GLY A 1 87 ? 7.700 -2.498 -1.231 1.00 87.62 87 GLY A O 1
ATOM 748 N N . MET A 1 88 ? 5.462 -2.374 -1.087 1.00 89.50 88 MET A N 1
ATOM 749 C CA . MET A 1 88 ? 5.348 -0.974 -1.492 1.00 89.50 88 MET A CA 1
ATOM 750 C C . MET A 1 88 ? 5.285 -0.083 -0.261 1.00 89.50 88 MET A C 1
ATOM 752 O O . MET A 1 88 ? 4.441 -0.304 0.607 1.00 89.50 88 MET A O 1
ATOM 756 N N . ALA A 1 89 ? 6.142 0.932 -0.187 1.00 90.81 89 ALA A N 1
ATOM 757 C CA . ALA A 1 89 ? 6.111 1.880 0.916 1.00 90.81 89 ALA A CA 1
ATOM 758 C C . ALA A 1 89 ? 4.796 2.675 0.913 1.00 90.81 89 ALA A C 1
ATOM 760 O O . ALA A 1 89 ? 4.356 3.205 -0.114 1.00 90.81 89 ALA A O 1
ATOM 761 N N . ILE A 1 90 ? 4.175 2.771 2.087 1.00 90.06 90 ILE A N 1
ATOM 762 C CA . ILE A 1 90 ? 2.940 3.525 2.290 1.00 90.06 90 ILE A CA 1
ATOM 763 C C . ILE A 1 90 ? 3.060 4.470 3.482 1.00 90.06 90 ILE A C 1
ATOM 765 O O . ILE A 1 90 ? 3.766 4.211 4.457 1.00 90.06 90 ILE A O 1
ATOM 769 N N . ASN A 1 91 ? 2.310 5.563 3.415 1.00 89.75 91 ASN A N 1
ATOM 770 C CA . ASN A 1 91 ? 2.085 6.459 4.535 1.00 89.75 91 ASN A CA 1
ATOM 771 C C . ASN A 1 91 ? 0.671 6.259 5.091 1.00 89.75 91 ASN A C 1
ATOM 773 O O . ASN A 1 91 ? -0.291 6.141 4.327 1.00 89.75 91 ASN A O 1
ATOM 777 N N . ILE A 1 92 ? 0.557 6.235 6.419 1.00 88.19 92 ILE A N 1
ATOM 778 C CA . ILE A 1 92 ? -0.716 6.111 7.128 1.00 88.19 92 ILE A CA 1
ATOM 779 C C . ILE A 1 92 ? -1.003 7.436 7.835 1.00 88.19 92 ILE A C 1
ATOM 781 O O . ILE A 1 92 ? -0.166 7.929 8.586 1.00 88.19 92 ILE A O 1
ATOM 785 N N . SER A 1 93 ? -2.186 8.000 7.597 1.00 86.31 93 SER A N 1
ATOM 786 C CA . SER A 1 93 ? -2.651 9.257 8.206 1.00 86.31 93 SER A CA 1
ATOM 787 C C . SER A 1 93 ? -4.098 9.138 8.686 1.00 86.31 93 SER A C 1
ATOM 789 O O . SER A 1 93 ? -4.822 8.239 8.251 1.00 86.31 93 SER A O 1
ATOM 791 N N . MET A 1 94 ? -4.504 10.019 9.606 1.00 85.19 94 MET A N 1
ATOM 792 C CA . MET A 1 94 ? -5.904 10.166 10.034 1.00 85.19 94 MET A CA 1
ATOM 793 C C . MET A 1 94 ? -6.724 10.944 9.001 1.00 85.19 94 MET A C 1
ATOM 795 O O . MET A 1 94 ? -6.144 11.812 8.310 1.00 85.19 94 MET A O 1
#

Foldseek 3Di:
DDDCPPVVCVVVLCVCPVVDDPWDQQAPFDWDADPNWIWTDDPRKIKTFPDDDDPPPDPCCSHPFTWDWDDDPNFIWIATPVGRVDTTTIDIDD

Radius of gyration: 12.94 Å; chains: 1; bounding box: 28×32×33 Å

Sequence (94 aa):
MERDDDPQANVQATRLTRRQEACIRIYGLPFLVVGGYPRFQYNGYWFSMVDPWPEYWANDWYDTDDVYVTYADNGYYLFDRRYPNVGMAINISM

Secondary structure (DSSP, 8-state):
------HHHHHHHHHHHSSS---EE-TTS-EEEETTEEEEEETTEEEEESSPPPTTS-TTHHHH-EEEEEEETTEEEEEETTSTT-EEEEEEE-